Protein AF-A0AAE0E430-F1 (afdb_monomer_lite)

Secondary structure (DSSP, 8-state):
--PPPPPTT-PPP-GGGGGG-SSEEEEEEEETTEE-HHHHHHHHTTHHHHHTTTTTT--EEEEEE-SSTTSSHHHH-

Sequence (77 aa):
MRAPPKANDVPMIRPDQLLDADGFLFGFPSRFGVMAAQCKAFFDATNELWESQALAGKPAGIFWSTGFHGGGQELTA

Foldseek 3Di:
DPDDPDDPPDDDDALVCLLVDLAEEEEAEDDQLAGDPVVVVRVVNNVVCVVVVSCPPRYYHYAYDYPDPPSNRVSHD

InterPro domains:
  IPR005025 NADPH-dependent FMN reductase-like domain [PF03358] (16-74)
  IPR029039 Flavoprotein-like superfamily [G3DSA:3.40.50.360] (1-77)
  IPR029039 Flavoprotein-like superfamily [SSF52218] (7-76)

pLDDT: mean 90.33, std 7.6, range [53.47, 97.81]

Structure (mmCIF, N/CA/C/O backbone):
data_AF-A0AAE0E430-F1
#
_entry.id   AF-A0AAE0E430-F1
#
loop_
_atom_site.group_PDB
_atom_site.id
_atom_site.type_symbol
_atom_site.label_atom_id
_atom_site.label_alt_id
_atom_site.label_comp_id
_atom_site.label_asym_id
_atom_site.label_entity_id
_atom_site.label_seq_id
_atom_site.pdbx_PDB_ins_code
_atom_site.Cartn_x
_atom_site.Cartn_y
_atom_site.Cartn_z
_atom_site.occupancy
_atom_site.B_iso_or_equiv
_atom_site.auth_seq_id
_atom_site.auth_comp_id
_atom_site.auth_asym_id
_atom_site.auth_atom_id
_atom_site.pdbx_PDB_model_num
ATOM 1 N N . MET A 1 1 ? 14.067 -4.671 -20.882 1.00 53.47 1 MET A N 1
ATOM 2 C CA . MET A 1 1 ? 12.663 -4.797 -20.437 1.00 53.47 1 MET A CA 1
ATOM 3 C C . MET A 1 1 ? 12.216 -6.230 -20.750 1.00 53.47 1 MET A C 1
ATOM 5 O O . MET A 1 1 ? 11.875 -6.508 -21.886 1.00 53.47 1 MET A O 1
ATOM 9 N N . ARG A 1 2 ? 12.391 -7.173 -19.807 1.00 70.44 2 ARG A N 1
ATOM 10 C CA . ARG A 1 2 ? 12.119 -8.625 -19.971 1.00 70.44 2 ARG A CA 1
ATOM 11 C C . ARG A 1 2 ? 11.042 -9.111 -18.985 1.00 70.44 2 ARG A C 1
ATOM 13 O O . ARG A 1 2 ? 11.129 -10.218 -18.47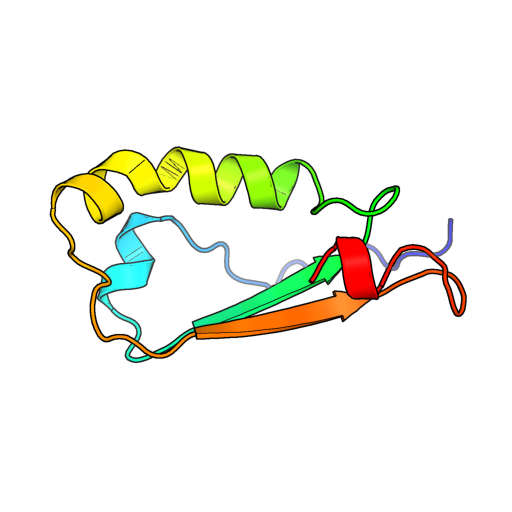1 1.00 70.44 2 ARG A O 1
ATOM 20 N N . ALA A 1 3 ? 10.090 -8.246 -18.638 1.00 70.19 3 ALA A N 1
ATOM 21 C CA . ALA A 1 3 ? 9.010 -8.654 -17.750 1.00 70.19 3 ALA A CA 1
ATOM 22 C C . ALA A 1 3 ? 8.109 -9.651 -18.500 1.00 70.19 3 ALA A C 1
ATOM 24 O O . ALA A 1 3 ? 7.759 -9.369 -19.652 1.00 70.19 3 ALA A O 1
ATOM 25 N N . PRO A 1 4 ? 7.758 -10.798 -17.896 1.00 79.88 4 PRO A N 1
ATOM 26 C CA . PRO A 1 4 ? 6.761 -11.684 -18.473 1.00 79.88 4 PRO A CA 1
ATOM 27 C C . PRO A 1 4 ? 5.423 -10.938 -18.627 1.00 79.88 4 PRO A C 1
ATOM 29 O O . PRO A 1 4 ? 5.163 -9.979 -17.890 1.00 79.88 4 PRO A O 1
ATOM 32 N N . PRO A 1 5 ? 4.580 -11.339 -19.593 1.00 83.12 5 PRO A N 1
ATOM 33 C CA . PRO A 1 5 ? 3.245 -10.773 -19.733 1.00 83.12 5 PRO A CA 1
ATOM 34 C C . PRO A 1 5 ? 2.454 -10.949 -18.433 1.00 83.12 5 PRO A C 1
ATOM 36 O O . PRO A 1 5 ? 2.655 -11.918 -17.698 1.00 83.12 5 PRO A O 1
ATOM 39 N N . LYS A 1 6 ? 1.555 -9.998 -18.148 1.00 81.44 6 LYS A N 1
ATOM 40 C CA . LYS A 1 6 ? 0.664 -10.084 -16.987 1.00 81.44 6 LYS A CA 1
ATOM 41 C C . LYS A 1 6 ? -0.107 -11.404 -17.067 1.00 81.44 6 LYS A C 1
ATOM 43 O O . LYS A 1 6 ? -0.724 -11.690 -18.089 1.00 81.44 6 LYS A O 1
ATOM 48 N N . ALA A 1 7 ? -0.054 -12.190 -15.999 1.00 85.00 7 ALA A N 1
ATOM 49 C CA . ALA A 1 7 ? -0.806 -13.429 -15.920 1.00 85.00 7 ALA A CA 1
ATOM 50 C C . ALA A 1 7 ? -2.317 -13.117 -15.855 1.00 85.00 7 ALA A C 1
ATOM 52 O O . ALA A 1 7 ? -2.733 -12.161 -15.194 1.00 85.00 7 ALA A O 1
ATOM 53 N N . ASN A 1 8 ? -3.126 -13.874 -16.601 1.00 87.25 8 ASN A N 1
ATOM 54 C CA . ASN A 1 8 ? -4.566 -13.615 -16.760 1.00 87.25 8 ASN A CA 1
ATOM 55 C C . ASN A 1 8 ? -5.413 -14.155 -15.596 1.00 87.25 8 ASN A C 1
ATOM 57 O O . ASN A 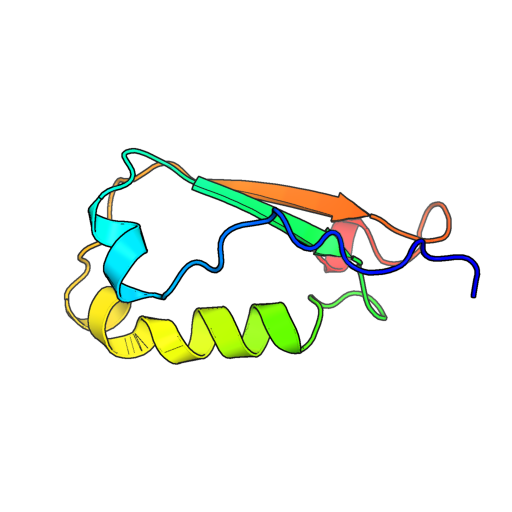1 8 ? -6.609 -13.894 -15.532 1.00 87.25 8 ASN A O 1
ATOM 61 N N . ASP A 1 9 ? -4.799 -14.917 -14.700 1.00 89.94 9 ASP A N 1
ATOM 62 C CA . ASP A 1 9 ? -5.403 -15.611 -13.564 1.00 89.94 9 ASP A CA 1
ATOM 63 C C . ASP A 1 9 ? -5.217 -14.867 -12.232 1.00 89.94 9 ASP A C 1
ATOM 65 O O . ASP A 1 9 ? -5.671 -15.337 -11.192 1.00 89.94 9 ASP A O 1
ATOM 69 N N . VAL A 1 10 ? -4.583 -13.691 -12.248 1.00 87.50 10 VAL A N 1
ATOM 70 C CA . VAL A 1 10 ? -4.409 -12.870 -11.045 1.00 87.50 10 VAL A CA 1
ATOM 71 C C . VAL A 1 10 ? -5.682 -12.052 -10.795 1.00 87.50 10 VAL A C 1
ATOM 73 O O . VAL A 1 10 ? -6.001 -11.173 -11.607 1.00 87.50 10 VAL A O 1
ATOM 76 N N . PRO A 1 11 ? -6.401 -12.286 -9.679 1.00 89.25 11 PRO A N 1
ATOM 77 C CA . PRO A 1 11 ? -7.606 -11.535 -9.360 1.00 89.25 11 PRO A CA 1
ATOM 78 C C . PRO A 1 11 ? -7.276 -10.063 -9.093 1.00 89.25 11 PRO A C 1
ATOM 80 O O . PRO A 1 11 ? -6.261 -9.723 -8.485 1.00 89.25 11 PRO A O 1
ATOM 83 N N . MET A 1 12 ? -8.155 -9.176 -9.555 1.00 89.94 12 MET A N 1
ATOM 84 C CA . MET A 1 12 ? -8.070 -7.747 -9.262 1.00 89.94 12 MET A CA 1
ATOM 85 C C . MET A 1 12 ? -8.747 -7.461 -7.926 1.00 89.94 12 MET A C 1
ATOM 87 O O . MET A 1 12 ? -9.908 -7.816 -7.741 1.00 89.94 12 MET A O 1
ATOM 91 N N . ILE A 1 13 ? -8.031 -6.787 -7.030 1.00 92.50 13 ILE A N 1
ATOM 92 C CA . ILE A 1 13 ? -8.569 -6.306 -5.758 1.00 92.50 13 ILE A CA 1
ATOM 93 C C . ILE A 1 13 ? -9.050 -4.858 -5.897 1.00 92.50 13 ILE A C 1
ATOM 95 O O . ILE A 1 13 ? -8.392 -4.031 -6.537 1.00 92.50 13 ILE A O 1
ATOM 99 N N . ARG A 1 14 ? -10.197 -4.549 -5.294 1.00 94.06 14 ARG A N 1
ATOM 100 C CA . ARG A 1 14 ? -10.724 -3.190 -5.128 1.00 94.06 14 ARG A CA 1
ATOM 101 C C . ARG A 1 14 ? -10.540 -2.712 -3.679 1.00 94.06 14 ARG A C 1
ATOM 103 O O . ARG A 1 14 ? -10.491 -3.553 -2.783 1.00 94.06 14 ARG A O 1
ATOM 110 N N . PRO A 1 15 ? -10.448 -1.390 -3.430 1.00 95.31 15 PRO A N 1
ATOM 111 C CA . PRO A 1 15 ? -10.272 -0.837 -2.085 1.00 95.31 15 PRO A CA 1
ATOM 112 C C . PRO A 1 15 ? -11.251 -1.380 -1.038 1.00 95.31 15 PRO A C 1
ATOM 114 O O . PRO A 1 15 ? -10.829 -1.766 0.045 1.00 95.31 15 PRO A O 1
ATOM 117 N N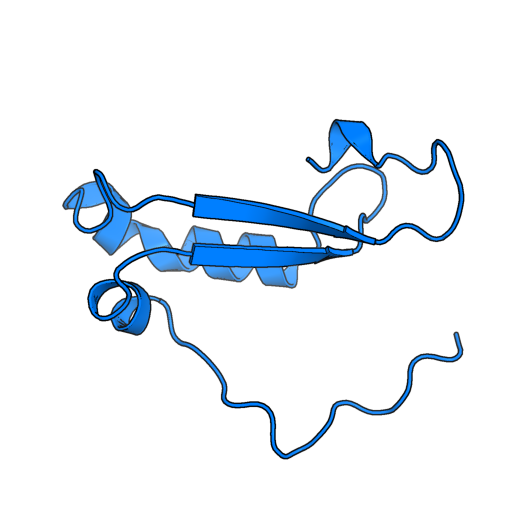 . ASP A 1 16 ? -12.538 -1.485 -1.364 1.00 95.19 16 ASP A N 1
ATOM 118 C CA . ASP A 1 16 ? -13.591 -1.970 -0.463 1.00 95.19 16 ASP A CA 1
ATOM 119 C C . ASP A 1 16 ? -13.364 -3.406 0.027 1.00 95.19 16 ASP A C 1
ATOM 121 O O . ASP A 1 16 ? -13.729 -3.741 1.151 1.00 95.19 16 ASP A O 1
ATOM 125 N N . GLN A 1 17 ? -12.677 -4.230 -0.764 1.00 95.75 17 GLN A N 1
ATOM 126 C CA . GLN A 1 17 ? -12.350 -5.609 -0.396 1.00 95.75 17 GLN A CA 1
ATOM 127 C C . GLN A 1 17 ? -11.247 -5.700 0.671 1.00 95.75 17 GLN A C 1
ATOM 129 O O . GLN A 1 17 ? -10.992 -6.779 1.200 1.00 95.75 17 GLN A O 1
ATOM 134 N N . LEU A 1 18 ? -10.583 -4.590 1.020 1.00 96.06 18 LEU A N 1
ATOM 135 C CA . LEU A 1 18 ? -9.620 -4.566 2.128 1.00 96.06 18 LEU A CA 1
ATOM 136 C C . LEU A 1 18 ? -10.289 -4.822 3.486 1.00 96.06 18 LEU A C 1
ATOM 138 O O . LEU A 1 18 ? -9.620 -5.248 4.426 1.00 96.06 18 LEU A O 1
ATOM 142 N N . LEU A 1 19 ? -11.598 -4.586 3.597 1.00 96.38 19 LEU A N 1
ATOM 143 C CA . LEU A 1 19 ? -12.358 -4.827 4.824 1.00 96.38 19 LEU A CA 1
ATOM 144 C C . LEU A 1 19 ? -12.384 -6.311 5.210 1.00 96.38 19 LEU A C 1
ATOM 146 O O . LEU A 1 19 ? -12.309 -6.631 6.400 1.00 96.38 19 LEU A O 1
ATOM 150 N N . ASP A 1 20 ? -12.412 -7.189 4.207 1.00 96.25 20 ASP A N 1
ATOM 151 C CA . ASP A 1 20 ? -12.550 -8.640 4.365 1.00 96.25 20 ASP A CA 1
ATOM 152 C C . ASP A 1 20 ? -11.256 -9.323 4.833 1.00 96.25 20 ASP A C 1
ATOM 154 O O . ASP A 1 20 ? -11.280 -10.474 5.260 1.00 96.25 20 ASP A O 1
ATOM 158 N N . ALA A 1 21 ? -10.111 -8.641 4.745 1.00 95.75 21 ALA A N 1
ATOM 159 C CA . ALA A 1 21 ? -8.815 -9.221 5.078 1.00 95.75 21 ALA A CA 1
ATOM 160 C C . ALA A 1 21 ? -8.442 -8.984 6.545 1.00 95.75 21 ALA A C 1
ATOM 162 O O . ALA A 1 21 ? -8.548 -7.866 7.041 1.00 95.75 21 ALA A O 1
ATOM 163 N N . ASP A 1 22 ? -7.917 -9.995 7.234 1.00 96.94 22 ASP A N 1
ATOM 164 C CA . ASP A 1 22 ? -7.423 -9.850 8.614 1.00 96.94 22 ASP A CA 1
ATOM 165 C C . ASP A 1 22 ? -6.073 -9.123 8.702 1.00 96.94 22 ASP A C 1
ATOM 167 O O . ASP A 1 22 ? -5.707 -8.605 9.753 1.00 96.94 22 ASP A O 1
ATOM 171 N N . GLY A 1 23 ? -5.334 -9.064 7.596 1.00 96.75 23 GLY A N 1
ATOM 172 C CA . GLY A 1 23 ? -4.045 -8.395 7.491 1.00 96.75 23 GLY A CA 1
ATOM 173 C C . GLY A 1 23 ? -3.573 -8.308 6.044 1.00 96.75 23 GLY A C 1
ATOM 174 O O . GLY A 1 23 ? -4.149 -8.926 5.146 1.00 96.75 23 GLY A O 1
ATOM 175 N N . PHE A 1 24 ? -2.517 -7.531 5.816 1.00 96.19 24 PHE A N 1
ATOM 176 C CA . PHE A 1 24 ? -2.082 -7.156 4.472 1.00 96.19 24 PHE A CA 1
ATOM 177 C C . PHE A 1 24 ? -0.600 -7.416 4.233 1.00 96.19 24 PHE A C 1
ATOM 179 O O . PHE A 1 24 ? 0.232 -7.266 5.126 1.00 96.19 24 PHE A O 1
ATOM 186 N N . LEU A 1 25 ? -0.264 -7.723 2.982 1.00 96.19 25 LEU A N 1
ATOM 187 C CA . LEU A 1 25 ? 1.107 -7.722 2.492 1.00 96.19 25 LEU A CA 1
ATOM 188 C C . LEU A 1 25 ? 1.140 -7.059 1.110 1.00 96.19 25 LEU A C 1
ATOM 190 O O . LEU A 1 25 ? 0.646 -7.629 0.137 1.00 96.19 25 LEU A O 1
ATOM 194 N N . PHE A 1 26 ? 1.706 -5.855 1.016 1.00 93.94 26 PHE A N 1
ATOM 195 C CA . PHE A 1 26 ? 1.762 -5.092 -0.235 1.00 93.94 26 PHE A CA 1
ATOM 196 C C . PHE A 1 26 ? 3.130 -5.214 -0.906 1.00 93.94 26 PHE A C 1
ATOM 198 O O . PHE A 1 26 ? 4.162 -4.959 -0.291 1.00 93.94 26 PHE A O 1
ATOM 205 N N . GLY A 1 27 ? 3.128 -5.580 -2.187 1.00 92.88 27 GLY A N 1
ATOM 206 C CA . GLY A 1 27 ? 4.335 -5.762 -2.988 1.00 92.88 27 GLY A CA 1
ATOM 207 C C . GLY A 1 27 ? 4.410 -4.792 -4.155 1.00 92.88 27 GLY A C 1
ATOM 208 O O . GLY A 1 27 ? 3.496 -4.774 -4.981 1.00 92.88 27 GLY A O 1
ATOM 209 N N . PHE A 1 28 ? 5.494 -4.024 -4.276 1.00 91.94 28 PHE A N 1
ATOM 210 C CA . PHE A 1 28 ? 5.664 -3.110 -5.411 1.00 91.94 28 PHE A CA 1
ATOM 211 C C . PHE A 1 28 ? 7.123 -2.854 -5.801 1.00 91.94 28 PHE A C 1
ATOM 213 O O . PHE A 1 28 ? 8.023 -2.907 -4.969 1.00 91.94 28 PHE A O 1
ATOM 220 N N . PRO A 1 29 ? 7.415 -2.585 -7.085 1.00 90.31 29 PRO A N 1
ATOM 221 C CA . PRO A 1 29 ? 8.761 -2.204 -7.485 1.00 90.31 29 PRO A CA 1
ATOM 222 C C . PRO A 1 29 ? 9.084 -0.786 -7.003 1.00 90.31 29 PRO A C 1
ATOM 224 O O . PRO A 1 29 ? 8.232 0.104 -7.060 1.00 90.31 29 PRO A O 1
ATOM 227 N N . SER A 1 30 ? 10.338 -0.557 -6.609 1.00 89.69 30 SER A N 1
ATOM 228 C CA . SER A 1 30 ? 10.851 0.803 -6.447 1.00 89.69 30 SER A CA 1
ATOM 229 C C . SER A 1 30 ? 10.932 1.491 -7.794 1.00 89.69 30 SER A C 1
ATOM 231 O O . SER A 1 30 ? 11.467 0.947 -8.769 1.00 89.69 30 SER A O 1
ATOM 233 N N . ARG A 1 31 ? 10.446 2.726 -7.837 1.00 87.88 31 ARG A N 1
ATOM 234 C CA . ARG A 1 31 ? 10.580 3.604 -8.987 1.00 87.88 31 ARG A CA 1
ATOM 235 C C . ARG A 1 31 ? 11.217 4.907 -8.537 1.00 87.88 31 ARG A C 1
ATOM 237 O O . ARG A 1 31 ? 10.530 5.798 -8.069 1.00 87.88 31 ARG A O 1
ATOM 244 N N . PHE A 1 32 ? 12.537 5.001 -8.696 1.00 87.12 32 PHE A N 1
ATOM 245 C CA . PHE A 1 32 ? 13.330 6.163 -8.271 1.00 87.12 32 PHE A CA 1
ATOM 246 C C . PHE A 1 32 ? 13.168 6.496 -6.780 1.00 87.12 32 PHE A C 1
ATOM 248 O O . PHE A 1 32 ? 13.100 7.662 -6.406 1.00 87.12 32 PHE A O 1
ATOM 255 N N . GLY A 1 33 ? 13.094 5.466 -5.933 1.00 86.38 33 GLY A N 1
ATOM 256 C CA . GLY A 1 33 ? 12.961 5.651 -4.490 1.00 86.38 33 GLY A CA 1
ATOM 257 C C . GLY A 1 33 ? 11.548 6.003 -4.018 1.00 86.38 33 GLY A C 1
ATOM 258 O O . GLY A 1 33 ? 11.392 6.395 -2.873 1.00 86.38 33 GLY A O 1
ATOM 259 N N . VAL A 1 34 ? 10.528 5.858 -4.869 1.00 88.19 34 VAL A N 1
ATOM 260 C CA . VAL A 1 34 ? 9.115 5.929 -4.474 1.00 88.19 34 VAL A CA 1
ATOM 261 C C . VAL A 1 34 ? 8.346 4.702 -4.966 1.00 88.19 34 VAL A C 1
ATOM 263 O O . VAL A 1 34 ? 8.806 3.972 -5.853 1.00 88.19 34 VAL A O 1
ATOM 266 N N . MET A 1 35 ? 7.154 4.477 -4.409 1.00 90.44 35 MET A N 1
ATOM 267 C CA . MET A 1 35 ? 6.231 3.444 -4.889 1.00 90.44 35 MET A CA 1
ATOM 268 C C . MET A 1 35 ? 5.816 3.676 -6.351 1.00 90.44 35 MET A C 1
ATOM 270 O O . MET A 1 35 ? 5.765 4.806 -6.844 1.00 90.44 35 MET A O 1
ATOM 274 N N . ALA A 1 36 ? 5.468 2.599 -7.056 1.00 90.81 36 ALA A N 1
ATOM 275 C CA . ALA A 1 36 ? 4.912 2.700 -8.401 1.00 90.81 36 ALA A CA 1
ATOM 276 C C . ALA A 1 36 ? 3.601 3.514 -8.411 1.00 90.81 36 ALA A C 1
ATOM 278 O O . ALA A 1 36 ? 2.787 3.415 -7.493 1.00 90.81 36 ALA A O 1
ATOM 279 N N . ALA A 1 37 ? 3.362 4.273 -9.487 1.00 92.56 37 ALA A N 1
ATOM 280 C CA . ALA A 1 37 ? 2.189 5.145 -9.613 1.00 92.56 37 ALA A CA 1
ATOM 281 C C . ALA A 1 37 ? 0.857 4.392 -9.443 1.00 92.56 37 ALA A C 1
ATOM 283 O O . ALA A 1 37 ? -0.089 4.926 -8.876 1.00 92.56 37 ALA A O 1
ATOM 284 N N . GLN A 1 38 ? 0.798 3.133 -9.880 1.00 90.75 38 GLN A N 1
ATOM 285 C CA . GLN A 1 38 ? -0.367 2.267 -9.712 1.00 90.75 38 GLN A CA 1
ATOM 286 C C . GLN A 1 38 ? -0.673 1.980 -8.235 1.00 90.75 38 GLN A C 1
ATOM 288 O O . GLN A 1 38 ? -1.836 1.980 -7.847 1.00 90.75 38 GLN A O 1
ATOM 293 N N . CYS A 1 39 ? 0.356 1.774 -7.406 1.00 92.12 39 CYS A N 1
ATOM 294 C CA . CYS A 1 39 ? 0.183 1.575 -5.967 1.00 92.12 39 CYS A CA 1
ATOM 295 C C . CYS A 1 39 ? -0.254 2.866 -5.284 1.00 92.12 39 CYS A C 1
ATOM 297 O O . CYS A 1 39 ? -1.166 2.836 -4.464 1.00 92.12 39 CYS A O 1
ATOM 299 N N . LYS A 1 40 ? 0.325 4.006 -5.681 1.00 91.56 40 LYS A N 1
ATOM 300 C CA . LYS A 1 40 ? -0.108 5.308 -5.166 1.00 91.56 40 LYS A CA 1
ATOM 301 C C . LYS A 1 40 ? -1.583 5.573 -5.477 1.00 91.56 40 LYS A C 1
ATOM 303 O O . LYS A 1 40 ? -2.330 5.923 -4.575 1.00 91.56 40 LYS A O 1
ATOM 308 N N . ALA A 1 41 ? -2.009 5.326 -6.717 1.00 94.31 41 ALA A N 1
ATOM 309 C CA . ALA A 1 41 ? -3.403 5.475 -7.129 1.00 94.31 41 ALA A CA 1
ATOM 310 C C . ALA A 1 41 ? -4.354 4.527 -6.377 1.00 94.31 41 ALA A C 1
ATOM 312 O O . ALA A 1 41 ? -5.463 4.924 -6.035 1.00 94.31 41 ALA A O 1
ATOM 313 N N . PHE A 1 42 ? -3.925 3.290 -6.098 1.00 94.75 42 PHE A N 1
ATOM 314 C CA . PHE A 1 42 ? -4.705 2.359 -5.282 1.00 94.75 42 PHE A CA 1
ATOM 315 C C . PHE A 1 42 ? -4.904 2.890 -3.859 1.00 94.75 42 PHE A C 1
ATOM 317 O O . PHE A 1 42 ? -6.037 2.927 -3.393 1.00 94.75 42 PHE A O 1
ATOM 324 N N . PHE A 1 43 ? -3.839 3.351 -3.193 1.00 94.06 43 PHE A N 1
ATOM 325 C CA . PHE A 1 43 ? -3.954 3.917 -1.847 1.00 94.06 43 PHE A CA 1
ATOM 326 C C . PHE A 1 43 ? -4.768 5.215 -1.825 1.00 94.06 43 PHE A C 1
ATOM 328 O O . PHE A 1 43 ? -5.580 5.401 -0.924 1.00 94.06 43 PHE A O 1
ATOM 3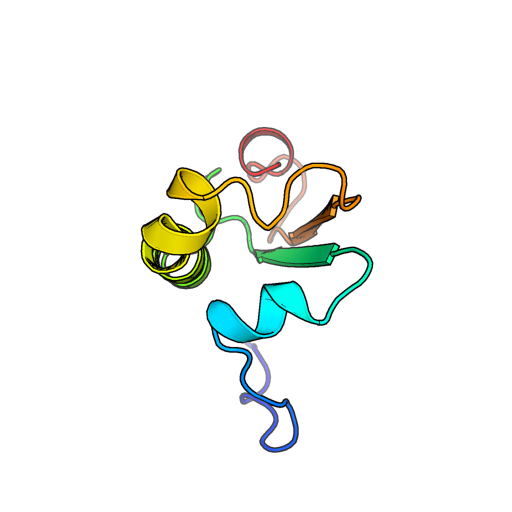35 N N . ASP A 1 44 ? -4.647 6.071 -2.838 1.00 95.00 44 ASP A N 1
ATOM 336 C CA . ASP A 1 44 ? -5.469 7.286 -2.938 1.00 95.00 44 ASP A CA 1
ATOM 337 C C . ASP A 1 44 ? -6.966 6.968 -3.070 1.00 95.00 44 ASP A C 1
ATOM 339 O O . ASP A 1 44 ? -7.808 7.699 -2.551 1.00 95.00 44 ASP A O 1
ATOM 343 N N . ALA A 1 45 ? -7.313 5.832 -3.680 1.00 96.25 45 ALA A N 1
ATOM 344 C CA . ALA A 1 45 ? -8.688 5.344 -3.756 1.00 96.25 45 ALA A CA 1
ATOM 345 C C . ALA A 1 45 ? -9.215 4.745 -2.432 1.00 96.25 45 ALA A C 1
ATOM 347 O O . ALA A 1 45 ? -10.373 4.337 -2.377 1.00 96.25 45 ALA A O 1
ATOM 348 N N . THR A 1 46 ? -8.406 4.685 -1.366 1.00 96.44 46 THR A N 1
ATOM 349 C CA . THR A 1 46 ? -8.815 4.169 -0.041 1.00 96.44 46 THR A CA 1
ATOM 350 C C . THR A 1 46 ? -9.267 5.266 0.934 1.00 96.44 46 THR A C 1
ATOM 352 O O . THR A 1 46 ? -9.470 4.980 2.112 1.00 96.44 46 THR A O 1
ATOM 355 N N . ASN A 1 47 ? -9.457 6.510 0.471 1.00 95.81 47 ASN A N 1
ATOM 356 C CA . ASN A 1 47 ? -9.772 7.658 1.334 1.00 95.81 47 ASN A CA 1
ATOM 357 C C . ASN A 1 47 ? -10.978 7.426 2.268 1.00 95.81 47 ASN A C 1
ATOM 359 O O . ASN A 1 47 ? -10.876 7.676 3.462 1.00 95.81 47 ASN A O 1
ATOM 363 N N . GLU A 1 48 ? -12.084 6.868 1.768 1.00 96.06 48 GLU A N 1
ATOM 364 C CA . GLU A 1 48 ? -13.282 6.588 2.584 1.00 96.06 48 GLU A CA 1
ATOM 365 C C . GLU A 1 48 ? -13.009 5.575 3.719 1.00 96.06 48 GLU A C 1
ATOM 367 O O . GLU A 1 48 ? -13.542 5.682 4.828 1.00 96.06 48 GLU A O 1
ATOM 372 N N . LEU A 1 49 ? -12.129 4.597 3.474 1.00 96.81 49 LEU A N 1
ATOM 373 C CA . LEU A 1 49 ? -11.714 3.610 4.479 1.00 96.81 49 LEU A CA 1
ATOM 374 C C . LEU A 1 49 ? -10.803 4.236 5.538 1.00 96.81 49 LEU A C 1
ATOM 376 O O . LEU A 1 49 ? -10.848 3.849 6.707 1.00 96.81 49 LEU A O 1
ATOM 380 N N . TRP A 1 50 ? -9.978 5.203 5.132 1.00 96.12 50 TRP A N 1
ATOM 381 C CA . TRP A 1 50 ? -9.132 5.967 6.042 1.00 96.12 50 TRP A CA 1
ATOM 382 C C . TRP A 1 50 ? -9.958 6.915 6.920 1.00 96.12 50 TRP A C 1
ATOM 384 O O . TRP A 1 50 ? -9.774 6.920 8.140 1.00 96.12 50 TRP A O 1
ATOM 394 N N . GLU A 1 51 ? -10.908 7.650 6.334 1.00 97.06 51 GLU A N 1
ATOM 395 C CA . GLU A 1 51 ? -11.805 8.563 7.058 1.00 97.06 51 GLU A CA 1
ATOM 396 C C . GLU A 1 51 ? -12.606 7.834 8.143 1.00 97.06 51 GLU A C 1
ATOM 398 O O . GLU A 1 51 ? -12.742 8.325 9.262 1.00 97.06 51 GLU A O 1
ATOM 403 N N . SER A 1 52 ? -13.085 6.626 7.838 1.00 97.19 52 SER A N 1
ATOM 404 C CA . SER A 1 52 ? -13.830 5.778 8.777 1.00 97.19 52 SER A CA 1
ATOM 405 C C . SER A 1 52 ? -12.951 4.957 9.726 1.00 97.19 52 SER A C 1
ATOM 40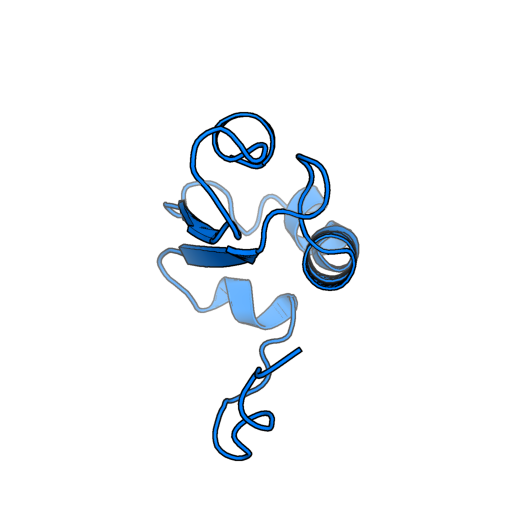7 O O . SER A 1 52 ? -13.482 4.256 10.587 1.00 97.19 52 SER A O 1
ATOM 409 N N . GLN A 1 53 ? -11.620 5.018 9.587 1.00 96.88 53 GLN A N 1
ATOM 410 C CA . GLN A 1 53 ? -10.664 4.179 10.324 1.00 96.88 53 GLN A CA 1
ATOM 411 C C . GLN A 1 53 ? -10.939 2.666 10.184 1.00 96.88 53 GLN A C 1
ATOM 413 O O . GLN A 1 53 ? -10.540 1.875 11.037 1.00 96.88 53 GLN A O 1
ATOM 418 N N . ALA A 1 54 ? -11.584 2.229 9.099 1.00 97.31 54 ALA A N 1
ATOM 419 C CA . ALA A 1 54 ? -12.087 0.861 8.961 1.00 97.31 54 ALA A CA 1
ATOM 420 C C . ALA A 1 54 ? -10.987 -0.216 8.880 1.00 97.31 54 ALA A C 1
ATOM 422 O O . ALA A 1 54 ? -11.250 -1.402 9.082 1.00 97.31 54 ALA A O 1
ATOM 423 N N . LEU A 1 55 ? -9.745 0.187 8.592 1.00 96.44 55 LEU A N 1
ATOM 424 C CA . LEU A 1 55 ? -8.580 -0.702 8.544 1.00 96.44 55 LEU A CA 1
ATOM 425 C C . LEU A 1 55 ? -7.699 -0.615 9.803 1.00 96.44 55 LEU A C 1
ATOM 427 O O . LEU A 1 55 ? -6.678 -1.301 9.880 1.00 96.44 55 LEU A O 1
ATOM 431 N N . ALA A 1 56 ? -8.060 0.215 10.787 1.00 96.94 56 ALA A N 1
ATOM 432 C CA . ALA A 1 56 ? -7.268 0.402 11.997 1.00 96.94 56 ALA A CA 1
ATOM 433 C C . ALA A 1 56 ? -7.113 -0.914 12.779 1.00 96.94 56 ALA A C 1
ATOM 435 O O . ALA A 1 56 ? -8.066 -1.664 12.978 1.00 96.94 56 ALA A O 1
ATOM 436 N N . GLY A 1 57 ? -5.888 -1.195 13.228 1.00 96.69 57 GLY A N 1
ATOM 437 C CA . GLY A 1 57 ? -5.555 -2.406 13.986 1.00 96.69 57 GLY A CA 1
ATOM 438 C C . GLY A 1 57 ? -5.278 -3.654 13.140 1.00 96.69 57 GLY A C 1
ATOM 439 O O . GLY A 1 57 ? -4.747 -4.623 13.681 1.00 96.69 57 GLY A O 1
ATOM 440 N N . LYS A 1 58 ? -5.553 -3.641 11.827 1.00 97.50 58 LYS A N 1
ATOM 441 C CA . LYS A 1 58 ? -5.166 -4.741 10.931 1.00 97.50 58 LYS A CA 1
ATOM 442 C C . LYS A 1 58 ? -3.649 -4.680 10.660 1.00 97.50 58 LYS A C 1
ATOM 444 O O . LYS A 1 58 ? -3.162 -3.634 10.223 1.00 97.50 58 LYS A O 1
ATOM 449 N N . PRO A 1 59 ? -2.875 -5.753 10.908 1.00 97.81 59 PRO A N 1
ATOM 450 C CA . PRO A 1 59 ? -1.446 -5.773 10.614 1.00 97.81 59 PRO A CA 1
ATOM 451 C C . PRO A 1 59 ? -1.181 -5.636 9.111 1.00 97.81 59 PRO A C 1
ATOM 453 O O . PRO A 1 59 ? -1.883 -6.222 8.286 1.00 97.81 59 PRO A O 1
ATOM 456 N N . ALA A 1 60 ? -0.131 -4.899 8.755 1.00 96.12 60 ALA A N 1
ATOM 457 C CA . ALA A 1 60 ? 0.303 -4.724 7.376 1.00 96.12 60 ALA A CA 1
ATOM 458 C C . ALA A 1 60 ? 1.818 -4.902 7.255 1.00 96.12 60 ALA A C 1
ATOM 460 O O . ALA A 1 60 ? 2.585 -4.415 8.085 1.00 96.12 60 ALA A O 1
ATOM 461 N N . GLY A 1 61 ? 2.239 -5.590 6.199 1.00 95.25 61 GLY A N 1
ATOM 462 C CA . GLY A 1 61 ? 3.622 -5.674 5.757 1.00 95.25 61 GLY A CA 1
ATOM 463 C C . GLY A 1 61 ? 3.780 -5.105 4.353 1.00 95.25 61 GLY A C 1
ATOM 464 O O . GLY A 1 61 ? 2.828 -5.034 3.571 1.00 95.25 61 GLY A O 1
ATOM 465 N N . ILE A 1 62 ? 5.009 -4.744 4.016 1.00 93.31 62 ILE A N 1
ATOM 466 C CA . ILE A 1 62 ? 5.384 -4.277 2.686 1.00 93.31 62 ILE A CA 1
ATOM 467 C C . ILE A 1 62 ? 6.653 -4.989 2.230 1.00 93.31 62 ILE A C 1
ATOM 469 O O . ILE A 1 62 ? 7.514 -5.341 3.037 1.00 93.31 62 ILE A O 1
ATOM 473 N N . PHE A 1 63 ? 6.770 -5.208 0.929 1.00 92.88 63 PHE A N 1
ATOM 474 C CA . PHE A 1 63 ? 7.994 -5.687 0.308 1.00 92.88 63 PHE A CA 1
ATOM 475 C C . PHE A 1 63 ? 8.169 -5.029 -1.054 1.00 92.88 63 PHE A C 1
ATOM 477 O O . PHE A 1 63 ? 7.206 -4.643 -1.721 1.00 92.88 63 PHE A O 1
ATOM 484 N N . TRP A 1 64 ? 9.415 -4.913 -1.491 1.00 91.50 64 TRP A N 1
ATOM 485 C CA . TRP A 1 64 ? 9.730 -4.232 -2.735 1.00 91.50 64 TRP A CA 1
ATOM 486 C C . TRP A 1 64 ? 10.778 -4.971 -3.549 1.00 91.50 64 TRP A C 1
ATOM 488 O O . TRP A 1 64 ? 11.534 -5.805 -3.054 1.00 91.50 64 TRP A O 1
ATOM 498 N N . SER A 1 65 ? 10.816 -4.648 -4.839 1.00 89.94 65 SER A N 1
ATOM 499 C CA . SER A 1 65 ? 11.855 -5.112 -5.759 1.00 89.94 65 SER A CA 1
ATOM 500 C C . SER A 1 65 ? 12.604 -3.926 -6.352 1.00 89.94 65 SER A C 1
ATOM 502 O O . SER A 1 65 ? 12.020 -2.872 -6.610 1.00 89.94 65 SER A O 1
ATOM 504 N N . THR A 1 66 ? 13.906 -4.088 -6.582 1.00 89.25 66 THR A N 1
ATOM 505 C CA . THR A 1 66 ? 14.742 -3.091 -7.263 1.00 89.25 66 THR A CA 1
ATOM 506 C C . THR A 1 66 ? 15.609 -3.754 -8.314 1.00 89.25 66 THR A C 1
ATOM 508 O O . THR A 1 66 ? 15.866 -4.955 -8.264 1.00 89.25 66 THR A O 1
ATOM 511 N N . GLY A 1 67 ? 16.065 -2.965 -9.288 1.00 86.56 67 GLY A N 1
ATOM 512 C CA . GLY A 1 67 ? 16.946 -3.473 -10.340 1.00 86.56 67 GLY A CA 1
ATOM 513 C C . GLY A 1 67 ? 18.376 -3.758 -9.869 1.00 86.56 67 GLY A C 1
ATOM 514 O O . GLY A 1 67 ? 19.077 -4.527 -10.516 1.00 86.56 67 GLY A O 1
ATOM 515 N N . PHE A 1 68 ? 18.817 -3.131 -8.775 1.00 84.56 68 PHE A N 1
ATOM 516 C CA . PHE A 1 68 ? 20.161 -3.269 -8.212 1.00 84.56 68 PHE A CA 1
ATOM 517 C C . PHE A 1 68 ? 20.187 -2.849 -6.730 1.00 84.56 68 PHE A C 1
ATOM 519 O O . PHE A 1 68 ? 19.249 -2.215 -6.228 1.00 84.56 68 PHE A O 1
ATOM 526 N N . HIS A 1 69 ? 21.260 -3.224 -6.029 1.00 86.50 69 HIS A N 1
ATOM 527 C CA . HIS A 1 69 ? 21.495 -2.870 -4.627 1.00 86.50 69 HIS A CA 1
ATOM 528 C C . HIS A 1 69 ? 21.732 -1.360 -4.466 1.00 86.50 69 HIS A C 1
ATOM 530 O O . HIS A 1 69 ? 22.404 -0.755 -5.294 1.00 86.50 69 HIS A O 1
ATOM 536 N N . GLY A 1 70 ? 21.163 -0.735 -3.433 1.00 85.06 70 GLY A N 1
ATOM 537 C CA . GLY A 1 70 ? 21.197 0.728 -3.278 1.00 85.06 70 GLY A CA 1
ATOM 538 C C . GLY A 1 70 ? 20.299 1.494 -4.264 1.00 85.06 70 GLY A C 1
ATOM 539 O O . GLY A 1 70 ? 20.320 2.719 -4.299 1.00 85.06 70 GLY A O 1
ATOM 540 N N . GLY A 1 71 ? 19.467 0.802 -5.050 1.00 84.25 71 GLY A N 1
ATOM 541 C CA . GLY A 1 71 ? 18.556 1.404 -6.033 1.00 84.25 71 GLY A CA 1
ATOM 542 C C . GLY A 1 71 ? 17.299 2.057 -5.443 1.00 84.25 71 GLY A C 1
ATOM 5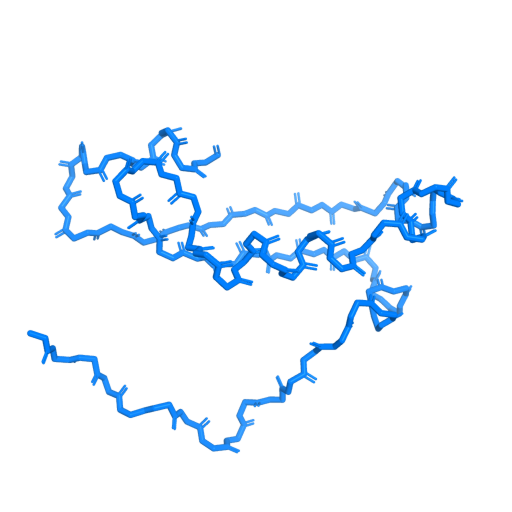43 O O . GLY A 1 71 ? 16.240 1.961 -6.054 1.00 84.25 71 GLY A O 1
ATOM 544 N N . GLY A 1 72 ? 17.391 2.658 -4.252 1.00 83.38 72 GLY A N 1
ATOM 545 C CA . GLY A 1 72 ? 16.253 3.275 -3.558 1.00 83.38 72 GLY A CA 1
ATOM 546 C C . GLY A 1 72 ? 15.374 2.299 -2.769 1.00 83.38 72 GLY A C 1
ATOM 547 O O . GLY A 1 72 ? 14.219 2.619 -2.509 1.00 83.38 72 GLY A O 1
ATOM 548 N N . GLN A 1 73 ? 15.910 1.128 -2.396 1.00 81.06 73 GLN A N 1
ATOM 549 C CA . GLN A 1 73 ? 15.224 0.110 -1.583 1.00 81.06 73 GLN A CA 1
ATOM 550 C C . GLN A 1 73 ? 14.656 0.704 -0.290 1.00 81.06 73 GLN A C 1
ATOM 552 O O . GLN A 1 73 ? 13.463 0.610 -0.045 1.00 81.06 73 GLN A O 1
ATOM 557 N N . GLU A 1 74 ? 15.512 1.373 0.479 1.00 82.75 74 GLU A N 1
ATOM 558 C CA . GLU A 1 74 ? 15.159 1.945 1.781 1.00 82.75 74 GLU A CA 1
ATOM 559 C C . GLU A 1 74 ? 14.251 3.172 1.669 1.00 82.75 74 GLU A C 1
ATOM 561 O O . GLU A 1 74 ? 13.440 3.402 2.550 1.00 82.75 74 GLU A O 1
ATOM 566 N N . LEU A 1 75 ? 14.358 3.946 0.582 1.00 81.75 75 LEU A N 1
ATOM 567 C CA . LEU A 1 75 ? 13.514 5.130 0.372 1.00 81.75 75 LEU A CA 1
ATOM 568 C C . LEU A 1 75 ? 12.091 4.764 -0.083 1.00 81.75 75 LEU A C 1
ATOM 570 O O . LEU A 1 75 ? 11.161 5.541 0.086 1.00 81.75 75 LEU A O 1
ATOM 574 N N . THR A 1 76 ? 11.948 3.596 -0.715 1.00 82.25 76 THR A N 1
ATOM 575 C CA . THR A 1 76 ? 10.664 3.079 -1.214 1.00 82.25 76 THR A CA 1
ATOM 576 C C . THR A 1 76 ? 9.867 2.363 -0.134 1.00 82.25 76 THR A C 1
ATOM 578 O O . THR A 1 76 ? 8.644 2.275 -0.260 1.00 82.25 76 THR A O 1
ATOM 581 N N . ALA A 1 77 ? 10.584 1.791 0.836 1.00 72.44 77 ALA A N 1
ATOM 582 C CA . ALA A 1 77 ? 10.024 1.163 2.019 1.00 72.44 77 ALA A CA 1
ATOM 583 C C . ALA A 1 77 ? 9.172 2.151 2.828 1.00 72.44 77 ALA A C 1
ATOM 585 O O . ALA A 1 77 ? 9.431 3.371 2.760 1.00 72.44 77 ALA A O 1
#

Radius of gyration: 14.28 Å; chains: 1; bounding box: 35×24×34 Å

Organism: NCBI:txid43782